Protein AF-F3Z0I2-F1 (afdb_monomer)

Foldseek 3Di:
DDDDDDDDDDDDDDDDPDPPPPPDPPPPPPPDPQDLFFVVSVDFQFWFWFQAPVCPVVVDTDIATFHDFPDDDGGDPQGTWTQGPVRTIGGTDGGDDPPPPPPPPD

Radius of gyration: 28.79 Å; Cα contacts (8 Å, |Δi|>4): 145; chains: 1; bounding box: 68×70×58 Å

Solvent-accessible surface area (backbone atoms only — not comparable to full-atom values): 6959 Å² total; per-residue (Å²): 135,82,82,81,86,76,83,86,82,90,81,83,76,93,71,82,85,70,82,73,78,71,72,70,78,75,64,94,74,70,78,75,79,74,54,54,32,35,44,86,72,61,48,65,74,40,52,30,26,25,34,33,75,87,26,68,85,74,67,50,68,44,79,46,38,33,54,42,74,76,59,87,64,62,67,30,99,82,27,41,44,34,27,30,68,88,69,52,57,26,31,42,68,45,70,63,73,84,79,84,82,69,85,76,81,128

Secondary structure (DSSP, 8-state):
---------------------------TT------TTBTTT--TT-EEEEEESGGGTTT-EEEEEEEEE---SSB-TT--EEEETTS-EEEEEEEPP--TT-----

Organism: NCBI:txid690850

Mean predicted aligned error: 14.82 Å

Nearest PDB structures (foldseek):
  5yy9-assembly2_B  TM=5.073E-01  e=4.004E+00  Homo sapiens
  6ved-assembly1_A  TM=4.326E-01  e=6.173E+00  Homo sapiens

InterPro domains:
  IPR019240 Protein of unknown function DUF2196 [PF09962] (36-94)
  IPR019240 Protein of unknown function DUF2196 [PTHR40069] (37-99)
  IPR019240 Protein of unknown function DUF2196 [TIGR03833] (36-94)

pLDDT: mean 72.57, std 16.91, range [39.81, 92.38]

Structure (mmCIF, N/CA/C/O backbone):
data_AF-F3Z0I2-F1
#
_entry.id   AF-F3Z0I2-F1
#
loop_
_atom_site.group_PDB
_atom_site.id
_atom_site.type_symbol
_atom_site.label_atom_id
_atom_site.label_alt_id
_atom_site.label_comp_id
_atom_site.label_asym_id
_atom_site.label_entity_id
_atom_site.label_seq_id
_atom_site.pdbx_PDB_ins_code
_atom_site.Cartn_x
_atom_site.Cartn_y
_atom_site.Cartn_z
_atom_site.occupancy
_atom_site.B_iso_or_equiv
_atom_site.auth_seq_id
_atom_site.auth_comp_id
_atom_site.auth_asym_id
_atom_site.auth_atom_id
_atom_site.pdbx_PDB_model_num
ATOM 1 N N . MET A 1 1 ? 53.913 57.459 -43.946 1.00 47.06 1 MET A N 1
ATOM 2 C CA . MET A 1 1 ? 53.294 56.137 -43.720 1.00 47.06 1 MET A CA 1
ATOM 3 C C . MET A 1 1 ? 52.155 56.326 -42.734 1.00 47.06 1 MET A C 1
ATOM 5 O O . MET A 1 1 ? 52.386 56.334 -41.534 1.00 47.06 1 MET A O 1
ATOM 9 N N . TYR A 1 2 ? 50.965 56.653 -43.238 1.00 39.81 2 TYR A N 1
ATOM 10 C CA . TYR A 1 2 ? 49.824 57.001 -42.391 1.00 39.81 2 TYR A CA 1
ATOM 11 C C . TYR A 1 2 ? 49.306 55.771 -41.652 1.00 39.81 2 TYR A C 1
ATOM 13 O O . TYR A 1 2 ? 49.161 54.699 -42.243 1.00 39.81 2 TYR A O 1
ATOM 21 N N . GLY A 1 3 ? 49.048 55.955 -40.356 1.00 47.69 3 GLY A N 1
ATOM 22 C CA . GLY A 1 3 ? 48.443 54.956 -39.496 1.00 47.69 3 GL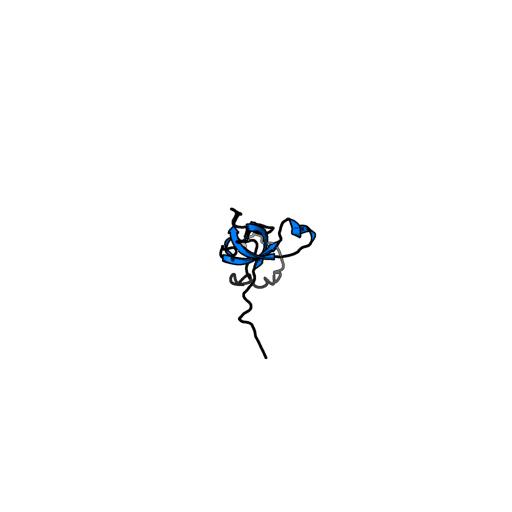Y A CA 1
ATOM 23 C C . GLY A 1 3 ? 47.103 54.486 -40.045 1.00 47.69 3 GLY A C 1
ATOM 24 O O . GLY A 1 3 ? 46.333 55.255 -40.618 1.00 47.69 3 GLY A O 1
ATOM 25 N N . ARG A 1 4 ? 46.826 53.202 -39.844 1.00 58.31 4 ARG A N 1
ATOM 26 C CA . ARG A 1 4 ? 45.497 52.643 -40.035 1.00 58.31 4 ARG A CA 1
ATOM 27 C C . ARG A 1 4 ? 44.992 52.222 -38.665 1.00 58.31 4 ARG A C 1
ATOM 29 O O . ARG A 1 4 ? 45.279 51.133 -38.183 1.00 58.31 4 ARG A O 1
ATOM 36 N N . GLN A 1 5 ? 44.303 53.157 -38.022 1.00 52.34 5 GLN A N 1
ATOM 37 C CA . GLN A 1 5 ? 43.397 52.855 -36.927 1.00 52.34 5 GLN A CA 1
ATOM 38 C C . GLN A 1 5 ? 42.273 51.976 -37.478 1.00 52.34 5 GLN A C 1
ATOM 40 O O . GLN A 1 5 ? 41.618 52.339 -38.452 1.00 52.34 5 GLN A O 1
ATOM 45 N N . ALA A 1 6 ? 42.053 50.836 -36.835 1.00 56.34 6 ALA A N 1
ATOM 46 C CA . ALA A 1 6 ? 40.781 50.139 -36.855 1.00 56.34 6 ALA A CA 1
ATOM 47 C C . ALA A 1 6 ? 40.344 49.977 -35.392 1.00 56.34 6 ALA A C 1
ATOM 49 O O . ALA A 1 6 ? 40.817 49.090 -34.687 1.00 56.34 6 ALA A O 1
ATOM 50 N N . GLY A 1 7 ? 39.491 50.890 -34.920 1.00 50.94 7 GLY A N 1
ATOM 51 C CA . GLY A 1 7 ? 38.461 50.523 -33.942 1.00 50.94 7 GLY A CA 1
ATOM 52 C C . GLY A 1 7 ? 37.410 49.664 -34.662 1.00 50.94 7 GLY A C 1
ATOM 53 O 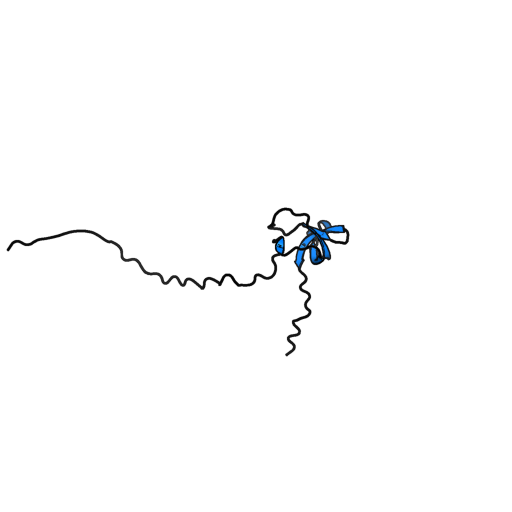O . GLY A 1 7 ? 37.386 49.628 -35.887 1.00 50.94 7 GLY A O 1
ATOM 54 N N . ALA A 1 8 ? 36.500 48.949 -34.022 1.00 46.03 8 ALA A N 1
ATOM 55 C CA . ALA A 1 8 ? 36.021 48.968 -32.653 1.00 46.03 8 ALA A CA 1
ATOM 56 C C . ALA A 1 8 ? 35.189 47.688 -32.429 1.00 46.03 8 ALA A C 1
ATOM 58 O O . ALA A 1 8 ? 34.784 47.063 -33.407 1.00 46.03 8 ALA A O 1
ATOM 59 N N . ALA A 1 9 ? 34.911 47.379 -31.159 1.00 43.62 9 ALA A N 1
ATOM 60 C CA . ALA A 1 9 ? 33.772 46.624 -30.600 1.00 43.62 9 ALA A CA 1
ATOM 61 C C . ALA A 1 9 ? 34.310 45.734 -29.463 1.00 43.62 9 ALA A C 1
ATOM 63 O O . ALA A 1 9 ? 35.078 44.815 -29.701 1.00 43.62 9 ALA A O 1
ATOM 64 N N . LEU A 1 10 ? 34.184 46.136 -28.198 1.00 47.00 10 LEU A N 1
ATOM 65 C CA . LEU A 1 10 ? 32.970 45.993 -27.384 1.00 47.00 10 LEU A CA 1
ATOM 66 C C . LEU A 1 10 ? 32.684 44.520 -27.060 1.00 47.00 10 LEU A C 1
ATOM 68 O O . LEU A 1 10 ? 31.962 43.859 -27.788 1.00 47.00 10 LEU A O 1
ATOM 72 N N . GLU A 1 11 ? 33.220 44.062 -25.929 1.00 45.06 11 GLU A N 1
ATOM 73 C CA . GLU A 1 11 ? 32.601 43.061 -25.044 1.00 45.06 11 GLU A CA 1
ATOM 74 C C . GLU A 1 11 ? 33.330 43.164 -23.689 1.00 45.06 11 GLU A C 1
ATOM 76 O O . GLU A 1 11 ? 34.487 42.783 -23.556 1.00 45.06 11 GLU A O 1
ATOM 81 N N . MET A 1 12 ? 32.914 44.063 -22.795 1.00 52.16 12 MET A N 1
ATOM 82 C CA . MET A 1 12 ? 31.856 43.894 -21.790 1.00 52.16 12 MET A CA 1
ATOM 83 C C . MET A 1 12 ? 32.077 42.722 -20.818 1.00 52.16 12 MET A C 1
ATOM 85 O O . MET A 1 12 ? 31.978 41.560 -21.177 1.00 52.16 12 MET A O 1
ATOM 89 N N . MET A 1 13 ? 32.244 43.118 -19.550 1.00 51.97 13 MET A N 1
ATOM 90 C CA . MET A 1 13 ? 31.887 42.403 -18.320 1.00 51.97 13 MET A CA 1
ATOM 91 C C . MET A 1 13 ? 32.813 41.277 -17.832 1.00 51.97 13 MET A C 1
ATOM 93 O O . MET A 1 13 ? 32.685 40.101 -18.151 1.00 51.97 13 MET A O 1
ATOM 97 N N . GLN A 1 14 ? 33.674 41.671 -16.885 1.00 57.03 14 GLN A N 1
ATOM 98 C CA . GLN A 1 14 ? 33.920 40.879 -15.680 1.00 57.03 14 GLN A CA 1
ATOM 99 C C . GLN A 1 14 ? 32.608 40.260 -15.191 1.00 57.03 14 GLN A C 1
ATOM 101 O O . GLN A 1 14 ? 31.725 41.009 -14.797 1.00 57.03 14 GLN A O 1
ATOM 106 N N . GLU A 1 15 ? 32.520 38.934 -15.114 1.00 53.44 15 GLU A N 1
ATOM 107 C CA . GLU A 1 15 ? 31.678 38.285 -14.110 1.00 53.44 15 GLU A CA 1
ATOM 108 C C . GLU A 1 15 ? 32.083 36.819 -13.908 1.00 53.44 15 GLU A C 1
ATOM 110 O O . GLU A 1 15 ? 31.707 35.904 -14.630 1.00 53.44 15 GLU A O 1
ATOM 115 N N . HIS A 1 16 ? 32.911 36.614 -12.883 1.00 55.12 16 HIS A N 1
ATOM 116 C CA . HIS A 1 16 ? 32.623 35.658 -11.818 1.00 55.12 16 HIS A CA 1
ATOM 117 C C . HIS A 1 16 ? 32.075 34.290 -12.275 1.00 55.12 16 HIS A C 1
ATOM 119 O O . HIS A 1 16 ? 30.887 33.995 -12.134 1.00 55.12 16 HIS A O 1
ATOM 125 N N . VAL A 1 17 ? 32.962 33.400 -12.733 1.00 55.09 17 VAL A N 1
ATOM 126 C CA . VAL A 1 17 ? 32.631 31.974 -12.861 1.00 55.09 17 VAL A CA 1
ATOM 127 C C . VAL A 1 17 ? 32.421 31.418 -11.448 1.00 55.09 17 VAL A C 1
ATOM 129 O O . VAL A 1 17 ? 33.357 30.947 -10.803 1.00 55.09 17 VAL A O 1
ATOM 132 N N . LYS A 1 18 ? 31.193 31.517 -10.919 1.00 50.03 18 LYS A N 1
ATOM 133 C CA . LYS A 1 18 ? 30.818 30.806 -9.695 1.00 50.03 18 LYS A CA 1
ATOM 134 C C . LYS A 1 18 ? 31.024 29.322 -9.976 1.00 50.03 18 LYS A C 1
ATOM 136 O O . LYS A 1 18 ? 30.422 28.813 -10.926 1.00 50.03 18 LYS A O 1
ATOM 141 N N . PRO A 1 19 ? 31.811 28.600 -9.161 1.00 53.78 19 PRO A N 1
ATOM 142 C CA . PRO A 1 19 ? 31.790 27.155 -9.178 1.00 53.78 19 PRO A CA 1
ATOM 143 C C . PRO A 1 19 ? 30.428 26.748 -8.627 1.00 53.78 19 PRO A C 1
ATOM 145 O O . PRO A 1 19 ? 30.256 26.516 -7.428 1.00 53.78 19 PRO A O 1
ATOM 148 N N . TYR A 1 20 ? 29.420 26.683 -9.494 1.00 51.47 20 TYR A N 1
ATOM 149 C CA . TYR A 1 20 ? 28.239 25.911 -9.181 1.00 51.47 20 TYR A CA 1
ATOM 150 C C . TYR A 1 20 ? 28.710 24.468 -9.140 1.00 51.47 20 TYR A C 1
ATOM 152 O O . TYR A 1 20 ? 28.799 23.772 -10.149 1.00 51.47 20 TYR A O 1
ATOM 160 N N . ARG A 1 21 ? 29.051 24.060 -7.919 1.00 52.41 21 ARG A N 1
ATOM 161 C CA . ARG A 1 21 ? 28.917 22.720 -7.381 1.00 52.41 21 ARG A CA 1
ATOM 162 C C . ARG A 1 21 ? 27.545 22.213 -7.811 1.00 52.41 21 ARG A C 1
ATOM 164 O O . ARG A 1 21 ? 26.571 22.309 -7.071 1.00 52.41 21 ARG A O 1
ATOM 171 N N . CYS A 1 22 ? 27.439 21.748 -9.051 1.00 43.72 22 CYS A N 1
ATOM 172 C CA . CYS A 1 22 ? 26.283 21.016 -9.508 1.00 43.72 22 CYS A CA 1
ATOM 173 C C . CYS A 1 22 ? 26.473 19.639 -8.900 1.00 43.72 22 CYS A C 1
ATOM 175 O O . CYS A 1 22 ? 27.074 18.743 -9.484 1.00 43.72 22 CYS A O 1
ATOM 177 N N . TYR A 1 23 ? 26.072 19.551 -7.631 1.00 50.69 23 TYR A N 1
ATOM 178 C CA . TYR A 1 23 ? 25.826 18.308 -6.937 1.00 50.69 23 TYR A CA 1
ATOM 179 C C . TYR A 1 23 ? 25.221 17.340 -7.951 1.00 50.69 23 TYR A C 1
ATOM 181 O O . TYR A 1 23 ? 24.129 17.584 -8.466 1.00 50.69 23 TYR A O 1
ATOM 189 N N . SER A 1 24 ? 26.040 16.355 -8.326 1.00 53.62 24 SER A N 1
ATOM 190 C CA . SER A 1 24 ? 25.641 14.997 -8.660 1.00 53.62 24 SER A CA 1
ATOM 191 C C . SER A 1 24 ? 24.189 14.915 -9.109 1.00 53.62 24 SER A C 1
ATOM 193 O O . SER A 1 24 ? 23.297 14.806 -8.274 1.00 53.62 24 SER A O 1
ATOM 195 N N . ARG A 1 25 ? 23.948 14.930 -10.430 1.00 48.41 25 ARG A N 1
ATOM 196 C CA . ARG A 1 25 ? 22.713 14.355 -10.978 1.00 48.41 25 ARG A CA 1
ATOM 197 C C . ARG A 1 25 ? 22.589 12.968 -10.339 1.00 48.41 25 ARG A C 1
ATOM 199 O O . ARG A 1 25 ? 23.440 12.132 -10.651 1.00 48.41 25 ARG A O 1
ATOM 206 N N . PRO A 1 26 ? 21.629 12.709 -9.431 1.00 56.56 26 PRO A N 1
ATOM 207 C CA . PRO A 1 26 ? 21.409 11.343 -9.004 1.00 56.56 26 PRO A CA 1
ATOM 208 C C . PRO A 1 26 ? 21.017 10.592 -10.275 1.00 56.56 26 PRO A C 1
ATOM 210 O O . PRO A 1 26 ? 20.090 10.994 -10.986 1.00 56.56 26 PRO A O 1
ATOM 213 N N . THR A 1 27 ? 21.820 9.594 -10.642 1.00 58.81 27 THR A N 1
ATOM 214 C CA . THR A 1 27 ? 21.545 8.760 -11.805 1.00 58.81 27 THR A CA 1
ATOM 215 C C . THR A 1 27 ? 20.143 8.190 -11.639 1.00 58.81 27 THR A C 1
ATOM 217 O O . THR A 1 27 ? 19.701 7.851 -10.541 1.00 58.81 27 THR A O 1
ATOM 220 N N . LYS A 1 28 ? 19.417 8.162 -12.750 1.00 54.78 28 LYS A N 1
ATOM 221 C CA . LYS A 1 28 ? 17.983 7.885 -12.909 1.00 54.78 28 LYS A CA 1
ATOM 222 C C . LYS A 1 28 ? 17.533 6.502 -12.383 1.00 54.78 28 LYS A C 1
ATOM 224 O O . LYS A 1 28 ? 16.362 6.160 -12.493 1.00 54.78 28 LYS A O 1
ATOM 229 N N . ASP A 1 29 ? 18.450 5.759 -11.770 1.00 55.47 29 ASP A N 1
ATOM 230 C CA . ASP A 1 29 ? 18.349 4.373 -11.323 1.00 55.47 29 ASP A CA 1
ATOM 231 C C . ASP A 1 29 ? 18.333 4.233 -9.789 1.00 55.47 29 ASP A C 1
ATOM 233 O O . ASP A 1 29 ? 18.424 3.123 -9.260 1.00 55.47 29 ASP A O 1
ATOM 237 N N . MET A 1 30 ? 18.185 5.335 -9.040 1.00 52.31 30 MET A N 1
ATOM 238 C CA . MET A 1 30 ? 17.803 5.254 -7.627 1.00 52.31 30 MET A CA 1
ATOM 239 C C . MET A 1 30 ? 16.394 4.660 -7.533 1.00 52.31 30 MET A C 1
ATOM 241 O O . MET A 1 30 ? 15.388 5.344 -7.709 1.00 52.31 30 MET A O 1
ATOM 245 N N . LYS A 1 31 ? 16.346 3.349 -7.300 1.00 51.41 31 LYS A N 1
ATOM 246 C CA . LYS A 1 31 ? 15.153 2.521 -7.120 1.00 51.41 31 LYS A CA 1
ATOM 247 C C . LYS A 1 31 ? 14.289 3.103 -5.994 1.00 51.41 31 LYS A C 1
ATOM 249 O O . LYS A 1 31 ? 14.511 2.815 -4.821 1.00 51.41 31 LYS A O 1
ATOM 254 N N . VAL A 1 32 ? 13.330 3.962 -6.345 1.00 55.31 32 VAL A N 1
ATOM 255 C CA . VAL A 1 32 ? 12.317 4.459 -5.407 1.00 55.31 32 VAL A CA 1
ATOM 256 C C . VAL A 1 32 ? 11.514 3.247 -4.956 1.00 55.31 32 VAL A C 1
ATOM 258 O O . VAL A 1 32 ? 10.853 2.604 -5.770 1.00 55.31 32 VAL A O 1
ATOM 261 N N . ALA A 1 33 ? 11.635 2.905 -3.676 1.00 59.84 33 ALA A N 1
ATOM 262 C CA . ALA A 1 33 ? 10.863 1.849 -3.046 1.00 59.84 33 ALA A CA 1
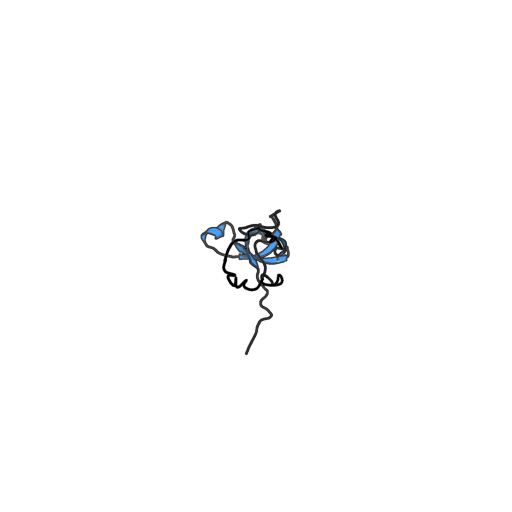ATOM 263 C C . ALA A 1 33 ? 9.371 2.197 -3.171 1.00 59.84 33 ALA A C 1
ATOM 265 O O . ALA A 1 33 ? 8.908 3.145 -2.546 1.00 59.84 33 ALA A O 1
ATOM 266 N N . SER A 1 34 ? 8.672 1.477 -4.048 1.00 65.44 34 SER A N 1
ATOM 267 C CA . SER A 1 34 ? 7.214 1.304 -4.122 1.00 65.44 34 SER A CA 1
ATOM 268 C C . SER A 1 34 ? 6.365 2.535 -3.745 1.00 65.44 34 SER A C 1
ATOM 270 O O . SER A 1 34 ? 6.055 2.762 -2.575 1.00 65.44 34 SER A O 1
ATOM 272 N N . ASP A 1 35 ? 5.890 3.309 -4.726 1.00 74.94 35 ASP A N 1
ATOM 273 C CA . ASP A 1 35 ? 5.020 4.460 -4.450 1.00 74.94 35 ASP A CA 1
ATOM 274 C C . ASP A 1 35 ? 3.555 4.010 -4.277 1.00 74.94 35 ASP A C 1
ATOM 276 O O . ASP A 1 35 ? 2.867 3.673 -5.238 1.00 74.94 35 ASP A O 1
ATOM 280 N N . ASN A 1 36 ? 2.985 4.151 -3.076 1.00 75.56 36 ASN A N 1
ATOM 281 C CA . ASN A 1 36 ? 1.547 3.920 -2.796 1.00 75.56 36 ASN A CA 1
ATOM 282 C C . ASN A 1 36 ? 0.574 4.852 -3.562 1.00 75.56 36 ASN A C 1
ATOM 284 O O . ASN A 1 36 ? -0.653 4.713 -3.486 1.00 75.56 36 ASN A O 1
ATOM 288 N N . ARG A 1 37 ? 1.122 5.818 -4.303 1.00 80.56 37 ARG A N 1
ATOM 289 C CA . ARG A 1 37 ? 0.412 6.781 -5.154 1.00 80.56 37 ARG A CA 1
ATOM 290 C C . ARG A 1 37 ? 0.308 6.326 -6.607 1.00 80.56 37 ARG A C 1
ATOM 292 O O . ARG A 1 37 ? -0.519 6.880 -7.334 1.00 80.56 37 ARG A O 1
ATOM 299 N N . LYS A 1 38 ? 1.143 5.373 -7.037 1.00 82.94 38 LYS A N 1
ATOM 300 C CA . LYS A 1 38 ? 1.216 4.893 -8.420 1.00 82.94 38 LYS A CA 1
ATOM 301 C C . LYS A 1 38 ? 0.403 3.625 -8.595 1.00 82.94 38 LYS A C 1
ATOM 303 O O . LYS A 1 38 ? 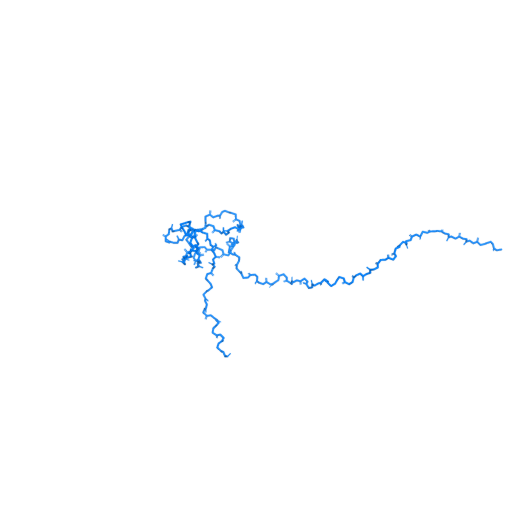0.524 2.668 -7.835 1.00 82.94 38 LYS A O 1
ATOM 308 N N . ARG A 1 39 ? -0.441 3.616 -9.625 1.00 81.44 39 ARG A N 1
ATOM 309 C CA . ARG A 1 39 ? -1.283 2.459 -9.939 1.00 81.44 39 ARG A CA 1
ATOM 310 C C . ARG A 1 39 ? -0.466 1.223 -10.305 1.00 81.44 39 ARG A C 1
ATOM 312 O O . ARG A 1 39 ? -0.914 0.121 -10.019 1.00 81.44 39 ARG A O 1
ATOM 319 N N . ASP A 1 40 ? 0.703 1.408 -10.914 1.00 79.75 40 ASP A N 1
ATOM 320 C CA . ASP A 1 40 ? 1.554 0.299 -11.357 1.00 79.75 40 ASP A CA 1
ATOM 321 C C . ASP A 1 40 ? 1.989 -0.609 -10.195 1.00 79.75 40 ASP A C 1
ATOM 323 O O . ASP A 1 40 ? 1.959 -1.833 -10.311 1.00 79.75 40 ASP A O 1
ATOM 327 N N . ASP A 1 41 ? 2.252 -0.009 -9.032 1.00 77.50 41 ASP A N 1
ATOM 328 C CA . ASP A 1 41 ? 2.627 -0.718 -7.805 1.00 77.50 41 ASP A CA 1
ATOM 329 C C . ASP A 1 41 ? 1.421 -1.411 -7.129 1.00 77.50 41 ASP A C 1
ATOM 331 O O . ASP A 1 41 ? 1.567 -2.311 -6.300 1.00 77.50 41 ASP A O 1
ATOM 335 N N . CYS A 1 42 ? 0.197 -1.025 -7.498 1.00 81.19 42 CYS A N 1
ATOM 336 C CA . CYS A 1 42 ? -1.050 -1.442 -6.866 1.00 81.19 42 CYS A CA 1
ATOM 337 C C . CYS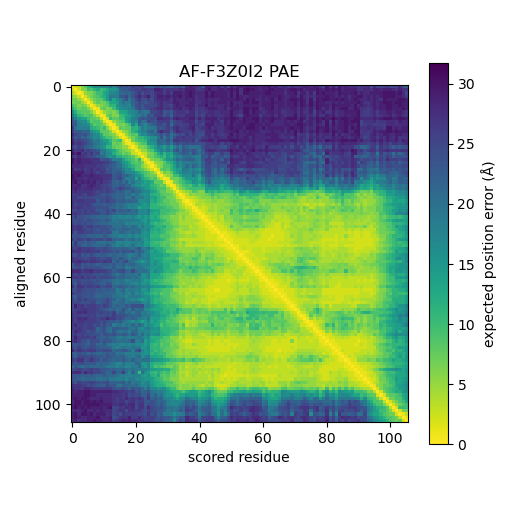 A 1 42 ? -1.791 -2.475 -7.730 1.00 81.19 42 CYS A C 1
ATOM 339 O O . CYS A 1 42 ? -2.780 -2.170 -8.400 1.00 81.19 42 CYS A O 1
ATOM 341 N N . LYS A 1 43 ? -1.298 -3.717 -7.721 1.00 84.38 43 LYS A N 1
ATOM 342 C CA . LYS A 1 43 ? -1.885 -4.842 -8.470 1.00 84.38 43 LYS A CA 1
ATOM 343 C C . LYS A 1 43 ? -2.841 -5.669 -7.591 1.00 84.38 43 LYS A C 1
ATOM 345 O O . LYS A 1 43 ? -2.567 -5.843 -6.400 1.00 84.38 43 LYS A O 1
ATOM 350 N N . PRO A 1 44 ? -3.956 -6.191 -8.143 1.00 87.50 44 PRO A N 1
ATOM 351 C CA . PRO A 1 44 ? -4.796 -7.149 -7.425 1.00 87.50 44 PRO A CA 1
ATOM 352 C C . PRO A 1 44 ? -3.972 -8.384 -7.034 1.00 87.50 44 PRO A C 1
ATOM 354 O O . PRO A 1 44 ? -3.076 -8.791 -7.770 1.00 87.50 44 PRO A O 1
ATOM 357 N N . GLY A 1 45 ? -4.236 -8.944 -5.855 1.00 88.38 45 GLY A N 1
ATOM 358 C CA . GLY A 1 45 ? -3.438 -10.026 -5.266 1.00 88.38 45 GLY A CA 1
ATOM 359 C C . GLY A 1 45 ? -2.238 -9.567 -4.426 1.00 88.38 45 GLY A C 1
ATOM 360 O O . GLY A 1 45 ? -1.633 -10.386 -3.741 1.00 88.38 45 GLY A O 1
ATOM 361 N N . ARG A 1 46 ? -1.900 -8.269 -4.406 1.00 87.62 46 ARG A N 1
ATOM 362 C CA . ARG A 1 46 ? -0.841 -7.728 -3.536 1.00 87.62 46 ARG A CA 1
ATOM 363 C C . ARG A 1 46 ? -1.346 -7.553 -2.099 1.00 87.62 46 ARG A C 1
ATOM 365 O O . ARG A 1 46 ? -2.475 -7.099 -1.890 1.00 87.62 46 ARG A O 1
ATOM 372 N N . ARG A 1 47 ? -0.491 -7.869 -1.119 1.00 89.19 47 ARG A N 1
ATOM 373 C CA . ARG A 1 47 ? -0.729 -7.582 0.303 1.00 89.19 47 ARG A CA 1
ATOM 374 C C . ARG A 1 47 ? -0.455 -6.111 0.587 1.00 89.19 47 ARG A C 1
ATOM 376 O O . ARG A 1 47 ? 0.593 -5.575 0.227 1.00 89.19 47 ARG A O 1
ATOM 383 N N . VAL A 1 48 ? -1.427 -5.452 1.195 1.00 89.81 48 VAL A N 1
ATOM 384 C CA . VAL A 1 48 ? -1.379 -4.027 1.503 1.00 89.81 48 VAL A CA 1
ATOM 385 C C . VAL A 1 48 ? -2.016 -3.749 2.843 1.00 89.81 48 VAL A C 1
ATOM 387 O O . VAL A 1 48 ? -2.936 -4.440 3.274 1.00 89.81 48 VAL A O 1
ATOM 390 N N . GLN A 1 49 ? -1.580 -2.659 3.452 1.00 90.38 49 GLN A N 1
ATOM 391 C CA . GLN A 1 49 ? -2.277 -2.028 4.549 1.00 90.38 49 GLN A CA 1
ATOM 392 C C . GLN A 1 49 ? -3.111 -0.864 4.023 1.00 90.38 49 GLN A C 1
ATOM 394 O O . GLN A 1 49 ? -2.599 0.065 3.386 1.00 90.38 49 GLN A O 1
ATOM 399 N N . ILE A 1 50 ? -4.412 -0.908 4.300 1.00 90.75 50 ILE A N 1
ATOM 400 C CA . ILE A 1 50 ? -5.353 0.142 3.920 1.00 90.75 50 ILE A CA 1
ATOM 401 C C . ILE A 1 50 ? -5.883 0.879 5.141 1.00 90.75 50 ILE A C 1
ATOM 403 O O . ILE A 1 50 ? -6.087 0.295 6.201 1.00 90.75 50 ILE A O 1
ATOM 407 N N . VAL A 1 51 ? -6.178 2.162 4.961 1.00 90.88 51 VAL A N 1
ATOM 408 C CA . VAL A 1 51 ? -6.961 2.952 5.913 1.00 90.88 51 VAL A CA 1
ATOM 409 C C . VAL A 1 51 ? -8.401 2.986 5.421 1.00 90.88 51 VAL A C 1
ATOM 411 O O . VAL A 1 51 ? -8.693 3.465 4.315 1.00 90.88 51 VAL A O 1
ATOM 414 N N . LEU A 1 52 ? -9.313 2.463 6.237 1.00 90.56 52 LEU A N 1
ATOM 415 C CA . LEU A 1 52 ? -10.747 2.522 5.973 1.00 90.56 52 LEU A CA 1
ATOM 416 C C . LEU A 1 52 ? -11.268 3.936 6.215 1.00 90.56 52 LEU A C 1
ATOM 418 O O . LEU A 1 52 ? -10.718 4.695 7.007 1.00 90.56 52 LEU A O 1
ATOM 422 N N . LYS A 1 53 ? -12.381 4.299 5.566 1.00 84.00 53 LYS A N 1
ATOM 423 C CA . LYS A 1 53 ? -13.026 5.601 5.811 1.00 84.00 53 LYS A CA 1
ATOM 424 C C . LYS A 1 53 ? -13.401 5.785 7.289 1.00 84.00 53 LYS A C 1
ATOM 426 O O . LYS A 1 53 ? -13.256 6.883 7.811 1.00 84.00 53 LYS A O 1
ATOM 431 N N . GLN A 1 54 ? -13.851 4.711 7.939 1.00 87.44 54 GLN A N 1
ATOM 432 C CA . GLN A 1 54 ? -14.210 4.695 9.361 1.00 87.44 54 GLN A CA 1
ATOM 433 C C . GLN A 1 54 ? -13.001 4.992 10.261 1.00 87.44 54 GLN A C 1
A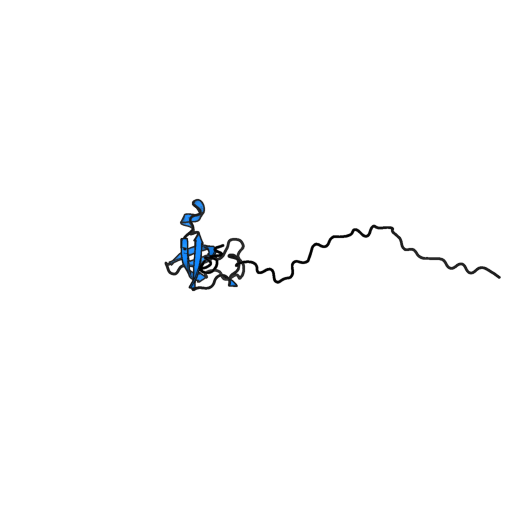TOM 435 O O . GLN A 1 54 ? -13.133 5.693 11.261 1.00 87.44 54 GLN A O 1
ATOM 440 N N . ASP A 1 55 ? -11.816 4.546 9.846 1.00 88.50 55 ASP A N 1
ATOM 441 C CA . ASP A 1 55 ? -10.572 4.684 10.599 1.00 88.50 55 ASP A CA 1
ATOM 442 C C . ASP A 1 55 ? -9.755 5.928 10.227 1.00 88.50 55 ASP A C 1
ATOM 444 O O . ASP A 1 55 ? -8.674 6.141 10.765 1.00 88.50 55 ASP A O 1
ATOM 448 N N . GLN A 1 56 ? -10.257 6.815 9.359 1.00 81.81 56 GLN A N 1
ATOM 449 C CA . GLN A 1 56 ? -9.537 8.048 8.998 1.00 81.81 56 GLN A CA 1
ATOM 450 C C . GLN A 1 56 ? -9.266 8.967 10.197 1.00 81.81 56 GLN A C 1
ATOM 452 O O . GLN A 1 56 ? -8.293 9.713 10.173 1.00 81.81 56 GLN A O 1
ATOM 457 N N . ARG A 1 57 ? -10.107 8.916 11.242 1.00 87.62 57 ARG A N 1
ATOM 458 C CA . ARG A 1 57 ? -9.916 9.694 12.479 1.00 87.62 57 ARG A CA 1
ATOM 459 C C . ARG A 1 57 ? -8.958 9.020 13.463 1.00 87.62 57 ARG A C 1
ATOM 461 O O . ARG A 1 57 ? -8.327 9.705 14.256 1.00 87.62 57 ARG A O 1
ATOM 468 N N . THR A 1 58 ? -8.889 7.693 13.441 1.00 87.56 58 THR A N 1
ATOM 469 C CA . THR A 1 58 ? -8.096 6.885 14.380 1.00 87.56 58 THR A CA 1
ATOM 470 C C . THR A 1 58 ? -6.729 6.511 13.813 1.00 87.56 58 THR A C 1
ATOM 472 O O . THR A 1 58 ? -5.847 6.133 14.574 1.00 87.56 58 THR A O 1
ATOM 475 N N . GLY A 1 59 ? -6.551 6.602 12.493 1.00 86.00 59 GLY A N 1
ATOM 476 C CA . GLY A 1 59 ? -5.324 6.226 11.797 1.00 86.00 59 GLY A CA 1
ATOM 477 C C . GLY A 1 59 ? -5.074 4.719 11.755 1.00 86.00 59 GLY A C 1
ATOM 478 O O . GLY A 1 59 ? -3.972 4.307 11.408 1.00 86.00 59 GLY A O 1
ATOM 479 N N . LYS A 1 60 ? -6.064 3.885 12.108 1.00 88.69 60 LYS A N 1
ATOM 480 C CA . LYS A 1 60 ? -5.888 2.430 12.101 1.00 88.69 60 LYS A CA 1
ATOM 481 C C . LYS A 1 60 ? -5.738 1.923 10.670 1.00 88.69 60 LYS A C 1
ATOM 483 O O . LYS A 1 60 ? -6.543 2.244 9.791 1.00 88.69 60 LYS A O 1
ATOM 488 N N . THR A 1 61 ? -4.713 1.109 10.459 1.00 90.81 61 THR A N 1
ATOM 489 C CA . THR A 1 61 ? -4.496 0.392 9.210 1.00 90.81 61 THR A CA 1
ATOM 490 C C . THR A 1 61 ? -4.960 -1.048 9.344 1.00 90.81 61 THR A C 1
ATOM 492 O O . THR A 1 61 ? -4.915 -1.662 10.409 1.00 90.81 61 THR A O 1
ATOM 495 N N . VAL A 1 62 ? -5.441 -1.585 8.234 1.00 90.31 62 VAL A N 1
ATOM 496 C CA . VAL A 1 62 ? -5.916 -2.954 8.127 1.00 90.31 62 VAL A CA 1
ATOM 497 C C . VAL A 1 62 ? -5.128 -3.628 7.020 1.00 90.31 62 VAL A C 1
ATOM 499 O O . VAL A 1 62 ? -5.179 -3.182 5.872 1.00 90.31 62 VAL A O 1
ATOM 502 N N . ALA A 1 63 ? -4.426 -4.703 7.364 1.00 90.81 63 ALA A N 1
ATOM 503 C CA . ALA A 1 63 ? -3.774 -5.560 6.387 1.00 90.81 63 ALA A CA 1
ATOM 504 C C . ALA A 1 63 ? -4.815 -6.382 5.610 1.00 90.81 63 ALA A C 1
ATOM 506 O O . ALA A 1 63 ? -5.802 -6.865 6.172 1.00 90.81 63 ALA A O 1
ATOM 507 N N . GLY A 1 64 ? -4.594 -6.538 4.309 1.00 91.06 64 GLY A N 1
ATOM 508 C CA . GLY A 1 64 ? -5.444 -7.344 3.446 1.00 91.06 64 GLY A CA 1
ATOM 509 C C . GLY A 1 64 ? -4.907 -7.463 2.025 1.00 91.06 64 GLY A C 1
ATOM 510 O O . GLY A 1 64 ? -3.882 -6.884 1.667 1.00 91.06 64 GLY A O 1
ATOM 511 N N . ILE A 1 65 ? -5.618 -8.233 1.204 1.00 91.69 65 ILE A N 1
ATOM 512 C CA . ILE A 1 65 ? -5.267 -8.463 -0.200 1.00 91.69 65 ILE A CA 1
ATOM 513 C C . ILE A 1 65 ? -6.145 -7.586 -1.089 1.00 91.69 65 ILE A C 1
ATOM 515 O O . ILE A 1 65 ? -7.362 -7.520 -0.903 1.00 91.69 65 ILE A O 1
ATOM 519 N N . ILE A 1 66 ? -5.542 -6.920 -2.076 1.00 91.19 66 ILE A N 1
ATOM 520 C CA . ILE A 1 66 ? -6.290 -6.134 -3.065 1.00 91.19 66 ILE A CA 1
ATOM 521 C C . ILE A 1 66 ? -7.135 -7.076 -3.926 1.00 91.19 66 ILE A C 1
ATOM 523 O O . ILE A 1 66 ? -6.593 -7.890 -4.669 1.00 91.19 66 ILE A O 1
ATOM 527 N N . GLY A 1 67 ? -8.458 -6.916 -3.879 1.00 90.69 67 GLY A N 1
ATOM 528 C CA . GLY A 1 67 ? -9.382 -7.584 -4.795 1.00 90.69 67 GLY A CA 1
ATOM 529 C C . GLY A 1 67 ? -9.613 -6.765 -6.064 1.00 90.69 67 GLY A C 1
ATOM 530 O O . GLY A 1 67 ? -9.499 -7.275 -7.173 1.00 90.69 67 GLY A O 1
ATOM 531 N N . GLN A 1 68 ? -9.895 -5.467 -5.915 1.00 90.06 68 GLN A N 1
ATOM 532 C CA . GLN A 1 68 ? -10.182 -4.585 -7.045 1.00 90.06 68 GLN A CA 1
ATOM 533 C C . GLN A 1 68 ? -9.624 -3.179 -6.820 1.00 90.06 68 GLN A C 1
ATOM 535 O O . GLN A 1 68 ? -9.799 -2.581 -5.758 1.00 90.06 68 GLN A O 1
ATOM 540 N N . VAL A 1 69 ? -8.998 -2.613 -7.850 1.00 89.50 69 VAL A N 1
ATOM 541 C CA . VAL A 1 69 ? -8.577 -1.206 -7.867 1.00 89.50 69 VAL A CA 1
ATOM 542 C C . VAL A 1 69 ? -9.716 -0.369 -8.443 1.00 89.50 69 VAL A C 1
ATOM 544 O O . VAL A 1 69 ? -10.142 -0.605 -9.571 1.00 89.50 69 VAL A O 1
ATOM 547 N N . LEU A 1 70 ? -10.225 0.595 -7.671 1.00 87.06 70 LEU A N 1
ATOM 548 C CA . LEU A 1 70 ? -11.380 1.418 -8.059 1.00 87.06 70 LEU A CA 1
ATOM 549 C C . LEU A 1 70 ? -10.986 2.748 -8.705 1.00 87.06 70 LEU A C 1
ATOM 551 O O . LEU A 1 70 ? -11.868 3.507 -9.106 1.00 87.06 70 LEU A O 1
ATOM 555 N N . THR A 1 71 ? -9.693 3.067 -8.776 1.00 84.62 71 THR A N 1
ATOM 556 C CA . THR A 1 71 ? -9.246 4.309 -9.402 1.00 84.62 71 THR A CA 1
ATOM 557 C C . THR A 1 71 ? -8.808 4.127 -10.848 1.00 84.62 71 THR A C 1
ATOM 559 O O . THR A 1 71 ? -8.079 3.194 -11.187 1.00 84.62 71 THR A O 1
ATOM 562 N N . SER A 1 72 ? -9.269 5.052 -11.690 1.00 80.38 72 SER A N 1
ATOM 563 C CA . SER A 1 72 ? -8.992 5.098 -13.125 1.00 80.38 72 SER A CA 1
ATOM 564 C C . SER A 1 72 ? -7.694 5.829 -13.464 1.00 80.38 72 SER A C 1
ATOM 566 O O . SER A 1 72 ? -7.066 5.500 -14.466 1.00 80.38 72 SER A O 1
ATOM 568 N N . SER A 1 73 ? -7.267 6.806 -12.656 1.00 81.25 73 SER A N 1
ATOM 569 C CA . SER A 1 73 ? -6.055 7.571 -12.957 1.00 81.25 73 SER A CA 1
ATOM 570 C C . SER A 1 73 ? -4.783 6.821 -12.527 1.00 81.25 73 SER A C 1
ATOM 572 O O . SER A 1 73 ? -4.794 6.041 -11.571 1.00 81.25 73 SER A O 1
ATOM 574 N N . PRO A 1 74 ? -3.656 7.056 -13.219 1.00 79.00 74 PRO A N 1
ATOM 575 C CA . PRO A 1 74 ? -2.394 6.379 -12.919 1.00 79.00 74 PRO A CA 1
ATOM 576 C C . PRO A 1 74 ? -1.717 6.895 -11.641 1.00 79.00 74 PRO A C 1
ATOM 578 O O . PRO A 1 74 ? -0.933 6.165 -11.033 1.00 79.00 74 PRO A O 1
ATOM 581 N N . TYR A 1 75 ? -2.017 8.131 -11.226 1.00 79.19 75 TYR A N 1
ATOM 582 C CA . TYR A 1 75 ? -1.407 8.781 -10.069 1.00 79.19 75 TYR A CA 1
ATOM 583 C C . TYR A 1 75 ? -2.448 9.463 -9.179 1.00 79.19 75 TYR A C 1
ATOM 585 O O . TYR A 1 75 ? -3.277 10.242 -9.653 1.00 79.19 75 TYR A O 1
ATOM 593 N N . HIS A 1 76 ? -2.360 9.212 -7.870 1.00 76.75 76 HIS A N 1
ATOM 594 C CA . HIS A 1 76 ? -3.222 9.832 -6.867 1.00 76.75 76 HIS A CA 1
ATOM 595 C C . HIS A 1 76 ? -2.419 10.380 -5.693 1.00 76.75 76 HIS A C 1
ATOM 597 O O . HIS A 1 76 ? -1.814 9.626 -4.937 1.00 76.75 76 HIS A O 1
ATOM 603 N N . SER A 1 77 ? -2.496 11.695 -5.476 1.00 76.94 77 SER A N 1
ATOM 604 C CA . SER A 1 77 ? -1.764 12.400 -4.412 1.00 76.94 77 SER A CA 1
ATOM 605 C C . SER A 1 77 ? -2.035 11.861 -3.004 1.00 76.94 77 SER A C 1
ATOM 607 O O . SER A 1 77 ? -1.135 11.854 -2.174 1.00 76.94 77 SER A O 1
ATOM 609 N N . ARG A 1 78 ? -3.260 11.388 -2.739 1.00 75.06 78 ARG A N 1
ATOM 610 C CA . ARG A 1 78 ? -3.680 10.824 -1.441 1.00 75.06 78 ARG A CA 1
ATOM 611 C C . ARG A 1 78 ? -3.774 9.295 -1.432 1.00 75.06 78 ARG A C 1
ATOM 613 O O . ARG A 1 78 ? -4.513 8.740 -0.619 1.00 75.06 78 ARG A O 1
ATOM 620 N N . GLY A 1 79 ? -3.117 8.631 -2.377 1.00 83.31 79 GLY A N 1
ATOM 621 C CA . GLY A 1 79 ? -3.133 7.177 -2.506 1.00 83.31 79 GLY A CA 1
ATOM 622 C C . GLY A 1 79 ? -4.342 6.624 -3.261 1.00 83.31 79 GLY A C 1
ATOM 623 O O . GLY A 1 79 ? -5.330 7.315 -3.544 1.00 83.31 79 GLY A O 1
ATOM 624 N N . ILE A 1 80 ? -4.230 5.345 -3.604 1.00 89.00 80 ILE A N 1
ATOM 625 C CA . ILE A 1 80 ? -5.150 4.634 -4.495 1.00 89.00 80 ILE A CA 1
ATOM 626 C C . ILE A 1 80 ? -6.329 4.079 -3.702 1.00 89.00 80 ILE A C 1
ATOM 628 O O . ILE A 1 80 ? -6.161 3.556 -2.599 1.00 89.00 80 ILE A O 1
ATOM 632 N N . LYS A 1 81 ? -7.537 4.200 -4.266 1.00 88.94 81 LYS A N 1
ATOM 633 C CA . LYS A 1 81 ? -8.741 3.604 -3.695 1.00 88.94 81 LYS A CA 1
ATOM 634 C C . LYS A 1 81 ? -8.821 2.150 -4.141 1.00 88.94 81 LYS A C 1
ATOM 636 O O . LYS A 1 81 ? -8.942 1.862 -5.332 1.00 88.94 81 LYS A O 1
ATOM 641 N N . VAL A 1 82 ? -8.801 1.250 -3.171 1.00 90.38 82 VAL A N 1
ATOM 642 C CA . VAL A 1 82 ? -8.867 -0.192 -3.405 1.00 90.38 82 VAL A CA 1
ATOM 643 C C . VAL A 1 82 ? -10.011 -0.809 -2.619 1.00 90.38 82 VAL A C 1
ATOM 645 O O . VAL A 1 82 ? -10.405 -0.317 -1.559 1.00 90.38 82 VAL A O 1
ATOM 648 N N . ARG A 1 83 ? -10.536 -1.902 -3.160 1.00 92.19 83 ARG A N 1
ATOM 649 C CA . ARG A 1 83 ? -11.422 -2.840 -2.488 1.00 92.19 83 ARG A CA 1
ATOM 650 C C . ARG A 1 83 ? -10.614 -4.090 -2.164 1.00 92.19 83 ARG A C 1
ATOM 652 O O . ARG A 1 83 ? -9.993 -4.6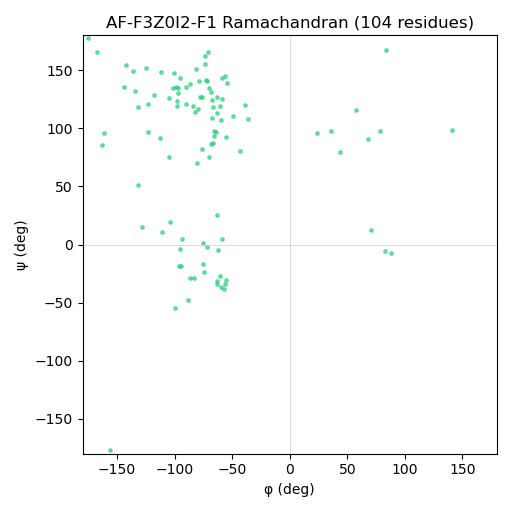65 -3.058 1.00 92.19 83 ARG A O 1
ATOM 659 N N . LEU A 1 84 ? -10.617 -4.497 -0.902 1.00 92.38 84 LEU A N 1
ATOM 660 C CA . LEU A 1 84 ? -10.021 -5.761 -0.483 1.00 92.38 84 LEU A CA 1
ATOM 661 C C . LEU A 1 84 ? -10.890 -6.944 -0.910 1.00 92.38 84 LEU A C 1
ATOM 663 O O . LEU A 1 84 ? -12.087 -6.787 -1.161 1.00 92.38 84 LEU A O 1
ATOM 667 N N . THR A 1 85 ? -10.299 -8.135 -0.917 1.00 91.44 85 THR A N 1
ATOM 668 C CA . THR A 1 85 ? -11.024 -9.409 -1.059 1.00 91.44 85 THR A CA 1
ATOM 669 C C . THR A 1 85 ? -12.127 -9.568 -0.009 1.00 91.44 85 THR A C 1
ATOM 671 O O . THR A 1 85 ? -13.189 -10.092 -0.320 1.00 91.44 85 THR A O 1
ATOM 674 N N . ASP A 1 86 ? -11.941 -8.994 1.183 1.00 88.50 86 ASP A N 1
ATOM 675 C CA . ASP A 1 86 ? -12.937 -8.982 2.268 1.00 88.50 86 ASP A CA 1
ATOM 676 C C . ASP A 1 86 ? -14.141 -8.056 1.997 1.00 88.50 86 ASP A C 1
ATOM 678 O O . ASP A 1 86 ? -15.016 -7.891 2.841 1.00 88.50 86 ASP A O 1
ATOM 682 N N . GLY A 1 87 ? -14.160 -7.344 0.865 1.00 89.31 87 GLY A N 1
ATOM 683 C CA . GLY A 1 87 ? -15.209 -6.383 0.512 1.00 89.31 87 GLY A CA 1
ATOM 684 C C . GLY A 1 87 ? -15.042 -4.985 1.119 1.00 89.31 87 GLY A C 1
ATOM 685 O O . GLY A 1 87 ? -15.777 -4.070 0.747 1.00 89.31 87 GLY A O 1
ATOM 686 N N . ARG A 1 88 ? -14.050 -4.782 1.990 1.00 90.62 88 ARG A N 1
ATOM 687 C CA . ARG A 1 88 ? -13.734 -3.484 2.608 1.00 90.62 88 ARG A CA 1
ATOM 688 C C . ARG A 1 88 ? -13.088 -2.522 1.605 1.00 90.62 88 ARG A C 1
ATOM 690 O O . ARG A 1 88 ? -12.267 -2.935 0.790 1.00 90.62 88 ARG A O 1
ATOM 697 N N . VAL A 1 89 ? -13.433 -1.233 1.675 1.00 90.31 89 VAL A N 1
ATOM 698 C CA . VAL A 1 89 ? -12.930 -0.190 0.758 1.00 90.31 89 VAL A CA 1
ATOM 699 C C . VAL A 1 89 ? -12.135 0.861 1.527 1.00 90.31 89 VAL A C 1
ATOM 701 O O . VAL A 1 89 ? -12.628 1.435 2.500 1.00 90.31 89 VAL A O 1
ATOM 704 N N . GLY A 1 90 ? -10.924 1.158 1.060 1.00 91.06 90 GLY A N 1
ATOM 705 C CA . GLY A 1 90 ? -10.025 2.098 1.727 1.00 91.06 90 GLY A CA 1
ATOM 706 C C . GLY A 1 90 ? -8.985 2.725 0.807 1.00 91.06 90 GLY A C 1
ATOM 707 O O . GLY A 1 90 ? -8.994 2.524 -0.411 1.00 91.06 90 GLY A O 1
ATOM 708 N N . ARG A 1 91 ? -8.108 3.533 1.408 1.00 90.44 91 ARG A N 1
ATOM 709 C CA . ARG A 1 91 ? -6.924 4.107 0.754 1.00 90.44 91 ARG A CA 1
ATOM 710 C C . ARG A 1 91 ? -5.701 3.283 1.125 1.00 90.44 91 ARG A C 1
ATOM 712 O O . ARG A 1 91 ? -5.535 2.969 2.299 1.00 90.44 91 ARG A O 1
ATOM 719 N N . VAL A 1 92 ? -4.854 2.964 0.151 1.00 88.31 92 VAL A N 1
ATOM 720 C CA . VAL A 1 92 ? -3.579 2.279 0.414 1.00 88.31 92 VAL A CA 1
ATOM 721 C C . VAL A 1 92 ? -2.652 3.212 1.191 1.00 88.31 92 VAL A C 1
ATOM 723 O O . VAL A 1 92 ? -2.393 4.328 0.743 1.00 88.31 92 VAL A O 1
ATOM 726 N N . ALA A 1 93 ? -2.176 2.752 2.348 1.00 85.31 93 ALA A N 1
ATOM 727 C CA . ALA A 1 93 ? -1.181 3.449 3.156 1.00 85.31 93 ALA A CA 1
ATOM 728 C C . ALA A 1 93 ? 0.208 2.856 2.912 1.00 85.31 93 ALA A C 1
ATOM 730 O O . ALA A 1 93 ? 1.103 3.574 2.473 1.00 85.31 93 ALA A O 1
ATOM 731 N N . HIS A 1 94 ? 0.352 1.542 3.097 1.00 84.69 94 HIS A N 1
ATOM 732 C CA . HIS A 1 94 ? 1.627 0.840 2.962 1.00 84.69 94 HIS A CA 1
ATOM 733 C C . HIS A 1 94 ? 1.455 -0.462 2.179 1.00 84.69 94 HIS A C 1
ATOM 735 O O . HIS A 1 94 ? 0.398 -1.094 2.222 1.00 84.69 94 HIS A O 1
ATOM 741 N N . PHE A 1 95 ? 2.498 -0.854 1.454 1.00 84.81 95 PHE A N 1
ATOM 742 C CA . PHE A 1 95 ? 2.639 -2.214 0.946 1.00 84.81 95 PHE A CA 1
ATOM 743 C C . PHE A 1 95 ? 3.385 -3.017 2.002 1.00 84.81 95 PHE A C 1
ATOM 745 O O . PHE A 1 95 ? 4.362 -2.516 2.552 1.00 84.81 95 PHE A O 1
ATOM 752 N N . GLU A 1 96 ? 2.931 -4.232 2.290 1.00 77.31 96 GLU A N 1
ATOM 753 C CA . GLU A 1 96 ? 3.750 -5.140 3.089 1.00 77.31 96 GLU A CA 1
ATOM 754 C C . GLU A 1 96 ? 4.791 -5.742 2.144 1.00 77.31 96 GLU A C 1
ATOM 756 O O . GLU A 1 96 ? 4.448 -6.371 1.137 1.00 77.31 96 GLU A O 1
ATOM 761 N N . GLU A 1 97 ? 6.065 -5.455 2.404 1.00 66.19 97 GLU A N 1
ATOM 762 C CA . GLU A 1 97 ? 7.146 -6.262 1.856 1.00 66.19 97 GLU A CA 1
ATOM 763 C C . GLU A 1 97 ? 7.186 -7.540 2.690 1.00 66.19 97 GLU A C 1
ATOM 765 O O . GLU A 1 97 ? 7.182 -7.487 3.915 1.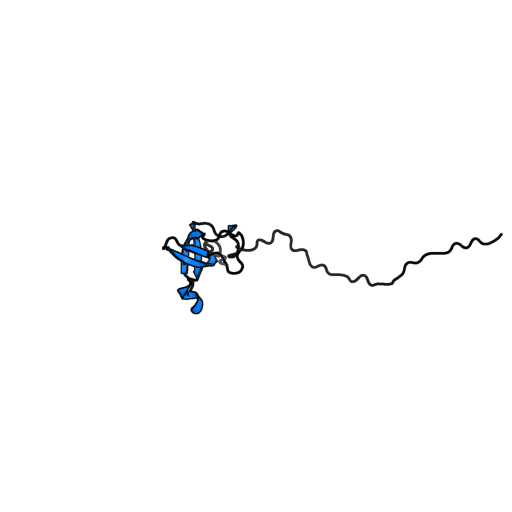00 66.19 97 GLU A O 1
ATOM 770 N N . ASP A 1 98 ? 7.140 -8.701 2.040 1.00 58.56 98 ASP A N 1
ATOM 771 C CA . ASP A 1 98 ? 7.343 -9.961 2.740 1.00 58.56 98 ASP A CA 1
ATOM 772 C C . ASP A 1 98 ? 8.804 -9.966 3.237 1.00 58.56 98 ASP A C 1
ATOM 774 O O . ASP A 1 98 ? 9.731 -10.230 2.470 1.00 58.56 98 ASP A O 1
ATOM 778 N N . ASP A 1 99 ? 9.007 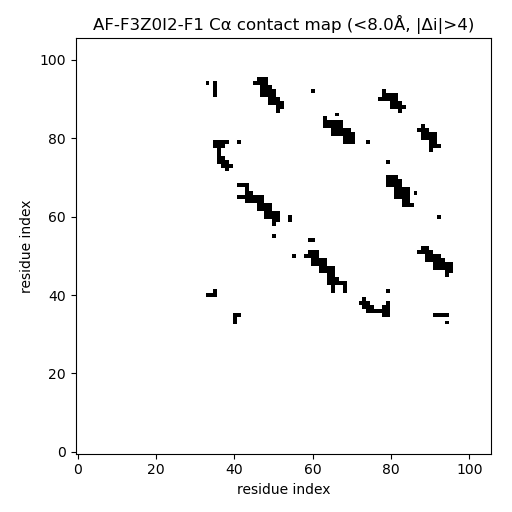-9.611 4.510 1.00 56.00 99 ASP A N 1
ATOM 779 C CA . ASP A 1 99 ? 10.286 -9.410 5.216 1.00 56.00 99 ASP A CA 1
ATOM 780 C C . ASP A 1 99 ? 11.170 -10.677 5.342 1.00 56.00 99 ASP A C 1
ATOM 782 O O . ASP A 1 99 ? 12.015 -10.799 6.228 1.00 56.00 99 ASP A O 1
ATOM 786 N N . ALA A 1 100 ? 11.038 -11.655 4.448 1.00 55.22 100 ALA A N 1
ATOM 787 C CA . ALA A 1 100 ? 11.692 -12.955 4.574 1.00 55.22 100 ALA A CA 1
ATOM 788 C C . ALA A 1 100 ? 13.206 -12.969 4.251 1.00 55.22 100 ALA A C 1
ATOM 790 O O . ALA A 1 100 ? 13.814 -14.034 4.320 1.00 55.22 100 ALA A O 1
ATOM 791 N N . ALA A 1 101 ? 13.849 -11.844 3.901 1.00 56.56 101 ALA A N 1
ATOM 792 C CA . ALA A 1 101 ? 15.226 -11.857 3.372 1.00 56.56 101 ALA A CA 1
ATOM 793 C C . ALA A 1 101 ? 16.252 -10.931 4.057 1.00 56.56 101 ALA A C 1
ATOM 795 O O . ALA A 1 101 ? 17.336 -10.726 3.507 1.00 56.56 101 ALA A O 1
ATOM 796 N N . LYS A 1 102 ? 15.987 -10.381 5.252 1.00 55.62 102 LYS A N 1
ATOM 797 C CA . LYS A 1 102 ? 17.010 -9.614 5.999 1.00 55.62 102 LYS A CA 1
ATOM 798 C C . LYS A 1 102 ? 17.143 -10.020 7.466 1.00 55.62 102 LYS A C 1
ATOM 800 O O . LYS A 1 102 ? 17.268 -9.173 8.340 1.00 55.62 102 LYS A O 1
ATOM 805 N N . ASN A 1 103 ? 17.299 -11.319 7.709 1.00 58.88 103 ASN A N 1
ATOM 806 C CA . ASN A 1 103 ? 18.200 -11.760 8.773 1.00 58.88 103 ASN A CA 1
ATOM 807 C C . ASN A 1 103 ? 19.641 -11.477 8.311 1.00 58.88 103 ASN A C 1
ATOM 809 O O . ASN A 1 103 ? 20.350 -12.379 7.879 1.00 58.88 103 ASN A O 1
ATOM 813 N N . HIS A 1 104 ? 20.073 -10.212 8.344 1.00 61.06 104 HIS A N 1
ATOM 814 C CA . HIS A 1 104 ? 21.504 -9.911 8.456 1.00 61.06 104 HIS A CA 1
ATOM 815 C C . HIS A 1 104 ? 21.862 -10.061 9.933 1.00 61.06 104 HIS A C 1
ATOM 817 O O . HIS A 1 104 ? 22.050 -9.097 10.664 1.00 61.06 104 HIS A O 1
ATOM 823 N N . SER A 1 105 ? 21.840 -11.312 10.382 1.00 57.88 105 SER A N 1
ATOM 824 C CA . SER A 1 105 ? 22.515 -11.747 11.588 1.00 57.88 105 SER A CA 1
ATOM 825 C C . SER A 1 105 ? 24.013 -11.635 11.337 1.00 57.88 105 SER A C 1
ATOM 827 O O . SER A 1 105 ? 24.532 -12.412 10.534 1.00 57.88 105 SER A O 1
ATOM 829 N N . SER A 1 106 ? 24.681 -10.675 11.971 1.00 53.56 106 SER A N 1
ATOM 830 C CA . SER A 1 106 ? 26.060 -10.750 12.488 1.00 53.56 106 SER A CA 1
ATOM 831 C C . SER A 1 106 ? 26.355 -9.478 13.270 1.00 53.56 106 SER A C 1
ATOM 833 O O . SER A 1 106 ? 26.214 -8.390 12.669 1.00 53.56 106 SER A O 1
#

Sequence (106 aa):
MYGRQAGAALEMMQEHVKPYRCYSRPTKDMKVASDNRKRDDCKPGRRVQIVLKQDQRTGKTVAGIIGQVLTSSPYHSRGIKVRLTDGRVGRVAHFEEDDAAKNHSS